Protein AF-A0A673FM19-F1 (afdb_monomer_lite)

Foldseek 3Di:
DQPAPDVLVVLLCVQQPPQDFDPVVCNVPCRVPPDDSVVSNVGGD

pLDDT: mean 75.63, std 10.39, range [46.47, 89.69]

Sequence (45 aa):
AHLCGSNLVDALYLVCGPRGFFYSRIVERCCHRPCTIYHLEDYCS

Radius of gyration: 9.29 Å; chains: 1; bounding box: 19×18×22 Å

Structure (mmCIF, N/CA/C/O backbone):
data_AF-A0A673FM19-F1
#
_entry.id   AF-A0A673FM19-F1
#
loop_
_atom_site.group_PDB
_atom_site.id
_atom_site.type_symbol
_atom_site.label_atom_id
_atom_site.label_alt_id
_atom_site.label_comp_id
_atom_site.label_asym_id
_atom_site.label_entity_id
_atom_site.label_seq_id
_atom_site.pdbx_PDB_ins_code
_atom_site.Cartn_x
_atom_site.Cartn_y
_atom_site.Cartn_z
_atom_site.occupancy
_atom_site.B_iso_or_equiv
_atom_site.auth_seq_id
_atom_site.auth_comp_id
_atom_site.auth_asym_id
_atom_site.auth_atom_id
_atom_site.pdbx_PDB_model_num
ATOM 1 N N . ALA A 1 1 ? 11.142 -7.354 -15.146 1.00 46.47 1 ALA A N 1
ATOM 2 C CA . ALA A 1 1 ? 11.103 -7.299 -13.673 1.00 46.47 1 ALA A CA 1
ATOM 3 C C . ALA A 1 1 ? 9.963 -8.190 -13.194 1.00 46.47 1 ALA A C 1
ATOM 5 O O . ALA A 1 1 ? 8.814 -7.898 -13.496 1.00 46.47 1 ALA A O 1
ATOM 6 N N . HIS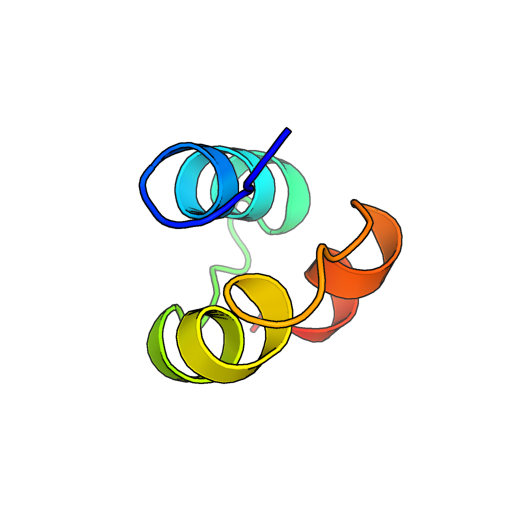 A 1 2 ? 10.281 -9.319 -12.560 1.00 49.16 2 HIS A N 1
ATOM 7 C CA . HIS A 1 2 ? 9.294 -10.219 -11.962 1.00 49.16 2 HIS A CA 1
ATOM 8 C C . HIS A 1 2 ? 9.048 -9.717 -10.532 1.00 49.16 2 HIS A C 1
ATOM 10 O O . HIS A 1 2 ? 9.916 -9.867 -9.677 1.00 49.16 2 HIS A O 1
ATOM 16 N N . LEU A 1 3 ? 7.916 -9.059 -10.275 1.00 54.34 3 LEU A N 1
ATOM 17 C CA . LEU A 1 3 ? 7.512 -8.667 -8.918 1.00 54.34 3 LEU A CA 1
ATOM 18 C C . LEU A 1 3 ? 6.887 -9.885 -8.229 1.00 54.34 3 LEU A C 1
ATOM 20 O O . LEU A 1 3 ? 5.685 -9.939 -7.998 1.00 54.34 3 LEU A O 1
ATOM 24 N N . CYS A 1 4 ? 7.701 -10.902 -7.963 1.00 56.34 4 CYS A N 1
ATOM 25 C CA . CYS A 1 4 ? 7.283 -12.036 -7.154 1.00 56.34 4 CYS A CA 1
ATOM 26 C C . CYS A 1 4 ? 8.168 -12.078 -5.906 1.00 56.34 4 CYS A C 1
ATOM 28 O O . CYS A 1 4 ? 9.379 -12.260 -6.012 1.00 56.34 4 CYS A O 1
ATOM 30 N N . GLY A 1 5 ? 7.568 -11.832 -4.737 1.00 64.81 5 GLY A N 1
ATOM 31 C CA . GLY A 1 5 ? 8.267 -11.792 -3.448 1.00 64.81 5 GLY A CA 1
ATOM 32 C C . GLY A 1 5 ? 8.373 -10.395 -2.824 1.00 64.81 5 GLY A C 1
ATOM 33 O O . GLY A 1 5 ? 7.430 -9.607 -2.885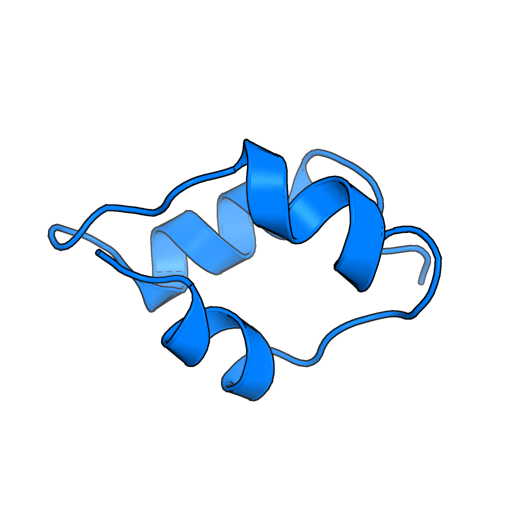 1.00 64.81 5 GLY A O 1
ATOM 34 N N . SER A 1 6 ? 9.520 -10.107 -2.199 1.00 60.50 6 SER A N 1
ATOM 35 C CA . SER A 1 6 ? 9.772 -8.966 -1.292 1.00 60.50 6 SER A CA 1
ATOM 36 C C . SER A 1 6 ? 9.380 -7.597 -1.852 1.00 60.50 6 SER A C 1
ATOM 38 O O . SER A 1 6 ? 8.745 -6.814 -1.153 1.00 60.50 6 SER A O 1
ATOM 40 N N . ASN A 1 7 ? 9.643 -7.340 -3.136 1.00 71.88 7 ASN A N 1
ATOM 41 C CA . ASN A 1 7 ? 9.353 -6.040 -3.750 1.00 71.88 7 ASN A CA 1
ATOM 42 C C . ASN A 1 7 ? 7.855 -5.692 -3.775 1.00 71.88 7 ASN A C 1
ATOM 44 O O . ASN A 1 7 ? 7.497 -4.520 -3.852 1.00 71.88 7 ASN A O 1
ATOM 48 N N . LEU A 1 8 ? 6.975 -6.697 -3.741 1.00 73.94 8 LEU A N 1
ATOM 49 C CA . LEU A 1 8 ? 5.530 -6.490 -3.676 1.00 73.94 8 LEU A CA 1
ATOM 50 C C . LEU A 1 8 ? 5.104 -6.052 -2.269 1.00 73.94 8 LEU A C 1
ATOM 52 O O . LEU A 1 8 ? 4.283 -5.153 -2.131 1.00 73.94 8 LEU A O 1
ATOM 56 N N . VAL A 1 9 ? 5.688 -6.672 -1.239 1.00 78.31 9 VAL A N 1
ATOM 57 C CA . VAL A 1 9 ? 5.429 -6.353 0.173 1.00 78.31 9 VAL A CA 1
ATOM 58 C C . VAL A 1 9 ? 5.897 -4.939 0.487 1.00 78.31 9 VAL A C 1
ATOM 60 O O . VAL A 1 9 ? 5.145 -4.177 1.085 1.00 78.31 9 VAL A O 1
ATOM 63 N N . ASP A 1 10 ? 7.090 -4.569 0.023 1.00 81.94 10 ASP A N 1
ATOM 64 C CA . ASP A 1 10 ? 7.636 -3.225 0.222 1.00 81.94 10 ASP A CA 1
ATOM 65 C C . ASP A 1 10 ? 6.772 -2.163 -0.467 1.00 81.94 10 ASP A C 1
ATOM 67 O O . ASP A 1 10 ? 6.464 -1.125 0.121 1.00 81.94 10 ASP A O 1
ATOM 71 N N . ALA A 1 11 ? 6.316 -2.441 -1.693 1.00 82.56 11 ALA A N 1
ATOM 72 C CA . ALA A 1 11 ? 5.416 -1.548 -2.415 1.00 82.56 11 ALA A CA 1
ATOM 73 C C . ALA A 1 11 ? 4.064 -1.393 -1.697 1.00 82.56 11 ALA A C 1
ATOM 75 O O . ALA A 1 11 ? 3.564 -0.279 -1.566 1.00 82.56 11 ALA A O 1
ATOM 76 N N . LEU A 1 12 ? 3.490 -2.482 -1.184 1.00 83.94 12 LEU A N 1
ATOM 77 C CA . LEU A 1 12 ? 2.240 -2.447 -0.419 1.00 83.94 12 LEU A CA 1
ATOM 78 C C . LEU A 1 12 ? 2.386 -1.719 0.912 1.00 83.94 12 LEU A C 1
ATOM 80 O O . LEU A 1 12 ? 1.495 -0.971 1.301 1.00 83.94 12 LEU A O 1
ATOM 84 N N . TYR A 1 13 ? 3.511 -1.904 1.596 1.00 85.94 13 TYR A N 1
ATOM 85 C CA . TYR A 1 13 ? 3.803 -1.182 2.825 1.00 85.94 13 TYR A CA 1
ATOM 86 C C . TYR A 1 13 ? 3.868 0.331 2.574 1.00 85.94 13 TYR A C 1
ATOM 88 O O . TYR A 1 13 ? 3.306 1.106 3.344 1.00 85.94 13 TYR A O 1
ATOM 96 N N . LEU A 1 14 ? 4.466 0.746 1.453 1.00 86.62 14 LEU A N 1
ATOM 97 C CA . LEU A 1 14 ? 4.500 2.143 1.011 1.00 86.62 14 LEU A CA 1
ATOM 98 C C . LEU A 1 14 ? 3.113 2.698 0.642 1.00 86.62 14 LEU A C 1
ATOM 100 O O . LEU A 1 14 ? 2.796 3.826 1.010 1.00 86.62 14 LEU A O 1
ATOM 104 N N . VAL A 1 15 ? 2.294 1.926 -0.075 1.00 87.31 15 VAL A N 1
ATOM 105 C CA . VAL A 1 15 ? 0.984 2.373 -0.593 1.00 87.31 15 VAL A CA 1
ATOM 106 C C . VAL A 1 15 ? -0.106 2.354 0.486 1.00 87.31 15 VAL A C 1
ATOM 108 O O . VAL A 1 15 ? -0.897 3.293 0.626 1.00 87.31 15 VAL A O 1
ATOM 111 N N . CYS A 1 16 ? -0.168 1.284 1.273 1.00 89.69 16 CYS A N 1
ATOM 112 C CA . CYS A 1 16 ? -1.215 1.099 2.269 1.00 89.69 16 CYS A CA 1
ATOM 113 C C . CYS A 1 16 ? -0.856 1.731 3.615 1.00 89.69 16 CYS A C 1
ATOM 115 O O . CYS A 1 16 ? -1.756 2.198 4.319 1.00 89.69 16 CYS A O 1
ATOM 117 N N . GLY A 1 17 ? 0.435 1.805 3.956 1.00 88.25 17 GLY A N 1
ATOM 118 C CA . GLY A 1 17 ? 0.927 2.429 5.182 1.00 88.25 17 GLY A CA 1
ATOM 119 C C . GLY A 1 17 ? 0.161 1.942 6.421 1.00 88.25 17 GLY A C 1
ATOM 120 O O . GLY A 1 17 ? 0.112 0.736 6.668 1.00 88.25 17 GLY A O 1
ATOM 121 N N . PRO A 1 18 ? -0.485 2.842 7.188 1.00 89.12 18 PRO A N 1
ATOM 122 C CA . PRO A 1 18 ? -1.198 2.476 8.412 1.00 89.12 18 PRO A CA 1
ATOM 123 C C . PRO A 1 18 ? -2.500 1.702 8.168 1.00 89.12 18 PRO A C 1
ATOM 125 O O . PRO A 1 18 ? -3.006 1.087 9.102 1.00 89.12 18 PRO A O 1
ATOM 128 N N . ARG A 1 19 ? -3.048 1.715 6.943 1.00 89.31 19 ARG A N 1
ATOM 129 C CA . ARG A 1 19 ? -4.258 0.947 6.601 1.00 89.31 19 ARG A CA 1
ATOM 130 C C . ARG A 1 19 ? -4.007 -0.555 6.657 1.00 89.31 19 ARG A C 1
ATOM 132 O O . ARG A 1 19 ? -4.936 -1.312 6.908 1.00 89.31 19 ARG A O 1
ATOM 139 N N . GLY A 1 20 ? -2.759 -0.986 6.461 1.00 85.94 20 GLY A N 1
ATOM 140 C CA . GLY A 1 20 ? -2.418 -2.399 6.319 1.00 85.94 20 GLY A CA 1
ATOM 141 C C . GLY A 1 20 ? -2.888 -2.983 4.982 1.00 85.94 20 GLY A C 1
ATOM 142 O O . GLY A 1 20 ? -3.506 -2.301 4.165 1.00 85.94 20 GLY A O 1
ATOM 143 N N . PHE A 1 21 ? -2.541 -4.244 4.733 1.00 86.75 21 PHE A N 1
ATOM 144 C CA . PHE A 1 21 ? -2.905 -4.965 3.513 1.00 86.75 21 PHE A CA 1
ATOM 145 C C . PHE A 1 21 ? -2.909 -6.476 3.752 1.00 86.75 21 PHE A C 1
ATOM 147 O O . PHE A 1 21 ? -2.220 -6.989 4.638 1.00 86.75 21 PHE A O 1
ATOM 154 N N . PHE A 1 22 ? -3.635 -7.213 2.908 1.00 80.56 22 PHE A N 1
ATOM 155 C CA . PHE A 1 22 ? -3.695 -8.675 2.972 1.00 80.56 22 PHE A CA 1
ATOM 156 C C . PHE A 1 22 ? -2.809 -9.326 1.910 1.00 80.56 22 PHE A C 1
ATOM 158 O O . PHE A 1 22 ? -3.221 -9.526 0.770 1.00 80.56 22 PHE A O 1
ATOM 165 N N . TYR A 1 23 ? -1.603 -9.730 2.310 1.00 74.25 23 TYR A N 1
ATOM 166 C CA . TYR A 1 23 ? -0.594 -10.317 1.419 1.00 74.25 23 TYR A CA 1
ATOM 167 C C . TYR A 1 23 ? -1.082 -11.545 0.620 1.00 74.25 23 TYR A C 1
ATOM 169 O O . TYR A 1 23 ? -0.740 -11.702 -0.552 1.00 74.25 23 TYR A O 1
ATOM 177 N N . SER A 1 24 ? -1.926 -12.394 1.214 1.00 73.31 24 SER A N 1
ATOM 178 C CA . SER A 1 24 ? -2.354 -13.669 0.616 1.00 73.31 24 SER A CA 1
ATOM 179 C C . SER A 1 24 ? -3.128 -13.530 -0.700 1.00 73.31 24 SER A C 1
ATOM 181 O O . SER A 1 24 ? -2.987 -14.382 -1.571 1.00 73.31 24 SER A O 1
ATOM 183 N N . ARG A 1 25 ? -3.903 -12.454 -0.893 1.00 68.00 25 ARG A N 1
ATOM 184 C CA . ARG A 1 25 ? -4.698 -12.236 -2.123 1.00 68.00 25 ARG A CA 1
ATOM 185 C C . ARG A 1 25 ? -3.884 -11.669 -3.289 1.00 68.00 25 ARG A C 1
ATOM 187 O O . ARG A 1 25 ? -4.340 -11.689 -4.429 1.00 68.00 25 ARG A O 1
ATOM 194 N N . ILE A 1 26 ? -2.689 -11.160 -3.003 1.00 74.12 26 ILE A N 1
ATOM 195 C CA . ILE A 1 26 ? -1.900 -10.347 -3.933 1.00 74.12 26 ILE A CA 1
ATOM 196 C C . ILE A 1 26 ? -0.840 -11.209 -4.616 1.00 74.12 26 ILE A C 1
ATOM 198 O O . ILE A 1 26 ? -0.590 -11.044 -5.807 1.00 74.12 26 ILE A O 1
ATOM 202 N N . VAL A 1 27 ? -0.263 -12.179 -3.897 1.00 69.12 27 VAL A N 1
ATOM 203 C CA . VAL A 1 27 ? 0.767 -13.086 -4.433 1.00 69.12 27 VAL A CA 1
ATOM 204 C C . VAL A 1 27 ? 0.257 -13.863 -5.647 1.00 69.12 27 VAL A C 1
ATOM 206 O O . VAL A 1 27 ? 0.935 -13.889 -6.671 1.00 69.12 27 VAL A O 1
ATOM 209 N N . GLU A 1 28 ? -0.952 -14.425 -5.584 1.00 68.44 28 GLU A N 1
ATOM 210 C CA . GLU A 1 28 ? -1.537 -15.163 -6.716 1.00 68.44 28 GLU A CA 1
ATOM 211 C C . GLU A 1 28 ? -1.767 -14.279 -7.948 1.00 68.44 28 GLU A C 1
ATOM 213 O O . GLU A 1 28 ? -1.573 -14.720 -9.082 1.00 68.44 28 GLU A O 1
ATOM 218 N N . ARG A 1 29 ? -2.165 -13.017 -7.747 1.00 66.62 29 ARG A N 1
ATOM 219 C CA . ARG A 1 29 ? -2.510 -12.110 -8.848 1.00 66.62 29 ARG A CA 1
ATOM 220 C C . ARG A 1 29 ? -1.270 -11.462 -9.461 1.00 66.62 29 ARG A C 1
ATOM 222 O O . ARG A 1 29 ? -1.144 -11.423 -10.684 1.00 66.62 29 ARG A O 1
ATOM 229 N N . CYS A 1 30 ? -0.367 -10.977 -8.611 1.00 74.44 30 CYS A N 1
ATOM 230 C CA . CYS A 1 30 ? 0.743 -10.115 -9.001 1.00 74.44 30 CYS A CA 1
ATOM 231 C C . CYS A 1 30 ? 2.043 -10.871 -9.327 1.00 74.44 30 CYS A C 1
ATOM 233 O O . CYS A 1 30 ? 2.911 -10.317 -10.002 1.00 74.44 30 CYS A O 1
ATOM 235 N N . CYS A 1 31 ? 2.172 -12.143 -8.919 1.00 74.00 31 CYS A N 1
ATOM 236 C CA . CYS A 1 31 ? 3.321 -12.980 -9.287 1.00 74.00 31 CYS A CA 1
ATOM 237 C C . CY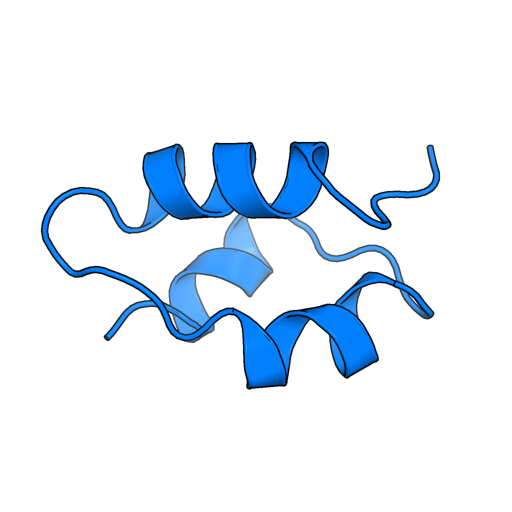S A 1 31 ? 3.223 -13.529 -10.723 1.00 74.00 31 CYS A C 1
ATOM 239 O O . CYS A 1 31 ? 4.233 -13.614 -11.420 1.00 74.00 31 CYS A O 1
ATOM 241 N N . HIS A 1 32 ? 2.018 -13.895 -11.184 1.00 71.75 32 HIS A N 1
ATOM 242 C CA . HIS A 1 32 ? 1.786 -14.392 -12.551 1.00 71.75 32 HIS A CA 1
ATOM 243 C C . HIS A 1 32 ? 1.489 -13.282 -13.565 1.00 71.75 32 HIS A C 1
ATOM 245 O O . HIS A 1 32 ? 1.709 -13.464 -14.763 1.00 71.75 32 HIS A O 1
ATOM 251 N N . ARG A 1 33 ? 1.017 -12.119 -13.105 1.00 69.19 33 ARG A N 1
ATOM 252 C CA . ARG A 1 33 ? 0.871 -10.908 -13.917 1.00 69.19 33 ARG A CA 1
ATOM 253 C C . ARG A 1 33 ? 1.401 -9.716 -13.129 1.00 69.19 33 ARG A C 1
ATOM 255 O O . ARG A 1 33 ? 0.816 -9.410 -12.101 1.00 69.19 33 ARG A O 1
ATOM 262 N N . PRO A 1 34 ? 2.457 -9.022 -13.581 1.00 71.88 34 PRO A N 1
ATOM 263 C CA . PRO A 1 34 ? 2.999 -7.896 -12.831 1.00 71.88 34 PRO A CA 1
ATOM 264 C C . PRO A 1 34 ? 1.921 -6.825 -12.628 1.00 71.88 34 PRO A C 1
ATOM 266 O O . PRO A 1 34 ? 1.322 -6.340 -13.588 1.00 71.88 34 PRO A O 1
ATOM 269 N N . CYS A 1 35 ? 1.671 -6.473 -11.371 1.00 75.06 35 CYS A N 1
ATOM 270 C CA . CYS A 1 35 ? 0.760 -5.396 -11.002 1.00 75.06 35 CYS A CA 1
ATOM 271 C C . CYS A 1 35 ? 1.489 -4.050 -11.005 1.00 75.06 35 CYS A C 1
ATOM 273 O O . CYS A 1 35 ? 2.683 -3.975 -10.713 1.00 75.06 35 CYS A O 1
ATOM 275 N N . THR A 1 36 ? 0.764 -2.980 -11.321 1.00 75.00 36 THR A N 1
ATOM 276 C CA . THR A 1 36 ? 1.240 -1.602 -11.153 1.00 75.00 36 THR A CA 1
ATOM 277 C C . THR A 1 36 ? 0.984 -1.128 -9.722 1.00 75.00 36 THR A C 1
ATOM 279 O O . THR A 1 36 ? 0.166 -1.713 -9.017 1.00 75.00 36 THR A O 1
ATOM 282 N N . ILE A 1 37 ? 1.640 -0.041 -9.301 1.00 75.06 37 ILE A N 1
ATOM 283 C CA . ILE A 1 37 ? 1.394 0.582 -7.986 1.00 75.06 37 ILE A CA 1
ATOM 284 C C . ILE A 1 37 ? -0.085 0.936 -7.790 1.00 75.06 37 ILE A C 1
ATOM 286 O O . ILE A 1 37 ? -0.621 0.711 -6.714 1.00 75.06 37 ILE A O 1
ATOM 290 N N . TYR A 1 38 ? -0.764 1.397 -8.841 1.00 78.38 38 TYR A N 1
ATOM 291 C CA . TYR A 1 38 ? -2.191 1.725 -8.782 1.00 78.38 38 TYR A CA 1
ATOM 292 C C . TYR A 1 38 ? -3.066 0.508 -8.471 1.00 78.38 38 TYR A C 1
ATOM 294 O O . TYR A 1 38 ? -4.014 0.608 -7.708 1.00 78.38 38 TYR A O 1
ATOM 302 N N . HIS A 1 39 ? -2.717 -0.668 -9.001 1.00 77.88 39 HIS A N 1
ATOM 303 C CA . HIS A 1 39 ? -3.420 -1.903 -8.656 1.00 77.88 39 HIS A CA 1
ATOM 304 C C . HIS A 1 39 ? -3.215 -2.321 -7.195 1.00 77.88 39 HIS A C 1
ATOM 306 O O . HIS A 1 39 ? -3.997 -3.125 -6.709 1.00 77.88 39 HIS A O 1
ATOM 312 N N . LEU A 1 40 ? -2.173 -1.840 -6.505 1.00 79.44 40 LEU A N 1
ATOM 313 C CA . LEU A 1 40 ? -1.911 -2.201 -5.108 1.00 79.44 40 LEU A CA 1
ATOM 314 C C . LEU A 1 40 ? -2.845 -1.479 -4.130 1.00 79.44 40 LEU A C 1
ATOM 316 O O . LEU A 1 40 ? -3.099 -2.019 -3.056 1.00 79.44 40 LEU A O 1
ATOM 320 N N . GLU A 1 41 ? -3.382 -0.312 -4.500 1.00 82.31 41 GLU A N 1
ATOM 321 C CA . GLU A 1 41 ? -4.322 0.446 -3.659 1.00 82.31 41 GLU A CA 1
ATOM 322 C C . GLU A 1 41 ? -5.609 -0.338 -3.368 1.00 82.31 41 GLU A C 1
ATOM 324 O O . GLU A 1 41 ? -6.108 -0.294 -2.245 1.00 82.31 41 GLU A O 1
ATOM 329 N N . ASP A 1 42 ? -6.080 -1.138 -4.329 1.00 82.00 42 ASP A N 1
ATOM 330 C CA . ASP A 1 42 ? -7.266 -1.998 -4.188 1.00 82.00 42 ASP A CA 1
ATOM 331 C C . ASP A 1 42 ? -7.086 -3.135 -3.165 1.00 82.00 42 ASP A C 1
ATOM 333 O O . ASP A 1 42 ? -8.050 -3.812 -2.804 1.00 82.00 42 ASP A O 1
ATOM 337 N N . TYR A 1 43 ? -5.856 -3.381 -2.706 1.00 80.88 43 TYR A N 1
ATOM 338 C CA . TYR A 1 43 ? -5.547 -4.429 -1.732 1.00 80.88 43 TYR A CA 1
ATOM 339 C C . TYR A 1 43 ? -5.248 -3.897 -0.326 1.00 80.88 43 TYR A C 1
ATOM 341 O O . TYR A 1 43 ? -4.919 -4.692 0.565 1.00 80.88 43 TYR A O 1
ATOM 349 N N . CYS A 1 44 ? -5.355 -2.583 -0.116 1.00 86.25 44 CYS A N 1
ATOM 350 C CA . CYS A 1 44 ? -5.308 -2.003 1.220 1.00 86.25 44 CYS A CA 1
ATOM 351 C C . CYS A 1 44 ? -6.584 -2.355 2.005 1.00 86.25 44 CYS A C 1
ATOM 353 O O . CYS A 1 44 ? -7.661 -2.474 1.417 1.00 86.25 44 CYS A O 1
ATOM 355 N N . SER A 1 45 ? -6.451 -2.555 3.321 1.00 82.12 45 SER A N 1
ATOM 356 C CA . SER A 1 45 ? -7.584 -2.831 4.224 1.00 82.12 45 SER A CA 1
ATOM 357 C C . SER A 1 45 ? -8.452 -1.616 4.533 1.00 82.12 45 SER A C 1
ATOM 359 O O . SER A 1 45 ? -7.944 -0.471 4.467 1.00 82.12 45 SER A O 1
#

InterPro domains:
  IPR004825 Insulin [PTHR11454] (2-24)
  IPR004825 Insulin [cd04367] (2-44)
  IPR016179 Insulin-like [PF00049] (2-24)
  IPR016179 Insulin-like [PF00049] (26-44)
  IPR016179 Insulin-like [SM00078] (1-44)
  IPR022352 Insulin/IGF/relaxin [PR00276] (2-18)
  IPR022352 Insulin/IGF/relaxin [PR00276] (25-44)
  IPR022353 Insulin, conserved site [PS00262] (30-44)
  IPR036438 Insulin-like superfamily [SSF56994] (2-44)

Secondary structure (DSSP, 8-state):
----SHHHHHHHHHHHGGG-B-THHHHHHHHHSPPPHHHHHTTB-

Organism: NCBI:txid307959

=== Feature glossary ===
Each block in this record encodes a different view of the same protein. In brief:

Predicted aligned error. PAE(i, j) answers: if I align the predicted and true structures on residue i, how far off (in Å) do I expect residue j to be? A block-diagonal PAE matrix with low values on the blocks and high values off-diagonal is the signature of a multi-domain protein with confidently predicted domains but uncertain inter-domain orientation.

Contact-map, Ram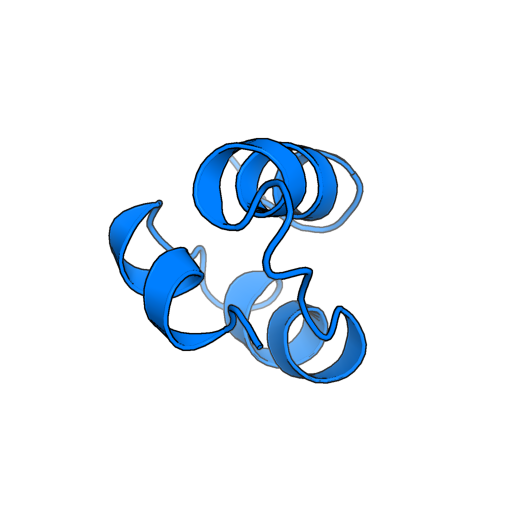achandran, and PAE plots. Plot images: a contact map (which residues are close in 3D, as an N×N binary image), a Ramachandran scatter (backbone torsion angles, revealing secondary-structure composition at a glance), and — for AlphaFold structures — a PAE heatmap (pairwise prediction confidence).

Backbone torsions (φ/ψ). φ (phi) and ψ (psi) are the two rotatable backbone dihedrals per residue: φ is the C(i-1)–N–Cα–C torsion, ψ is the N–Cα–C–N(i+1) torsion, both in degrees on (−180°, 180°]. α-helical residues cluster near (−60°, −45°); β-strand residues near (−120°, +130°). A Ramachandran plot is simply a scatter of (φ, ψ) for every residue.

Foldseek 3Di. A 3Di character summarizes, for each residue, the relative orientation of the Cα frame of its nearest spatial neighbor. Because it encodes fold topology rather than chemistry, 3Di alignments detect remote structural similarity that sequence alignment misses.

Radius of gyration, Cα contacts, bounding box. Three whole-structure scalars: the radius of gyration (RMS distance of Cα from centroid, in Å), the count of Cα–Cα contacts (pairs closer than 8 Å and separated by more than four residues in s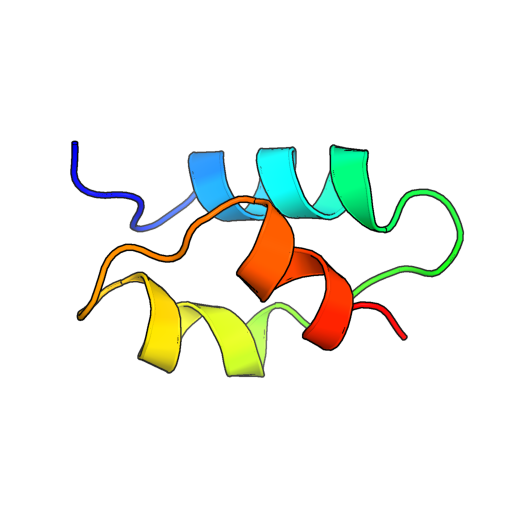equence — i.e. tertiary, not local, contacts), and the bounding-box dimensions. Together they distinguish compact globular folds from extended fibres or disordered chains.

Sequence. Sequence gives the chain of amino acids in standard one-letter code (A=alanine, C=cysteine, …, Y=tyrosine), read N→C. It is the only feature that is directly encoded by the gene; all structural features are derived from the folded form of this sequence.

mmCIF coordinates. Atomic coordinates in PDBx/mmCIF format — the same representation the Protein Data Bank distribut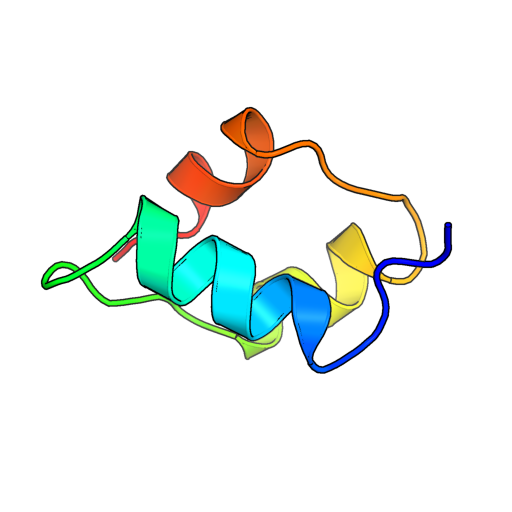es. Each line of the _atom_site loop places one backbone atom in Cartesian space (units: ångströms, origin: arbitrary).

Secondary structure (3-state, P-SEA). Three-state secondary structure (P-SEA) collapses the eight DSSP classes into helix (a), strand (b), and coil (c). P-SEA assigns these from Cα geometry alone — distances and angles — without requiring backbone oxygens, so it works on any Cα trace.

InterPro / GO / CATH / organism. Functional annotations link the protein to curated databases. InterPro entries identify conserved domains and families by matching the sequence against member-database signatures (Pfam, PROSITE, CDD, …). Gene Ontology (GO) terms describe molecular function, biological process, and cellular component in a controlled vocabulary. CATH places the structure in a hierarchical fold classification (Class/Architecture/Topology/Homologous-superfamily). The organism is the source species.

B-factor. B-factor (Debye–Waller factor) reflects atomic displacement in the crystal lattice. It is an experimental observable (units Å²), not a prediction; low values mean the atom is pinned down, high values mean it moves or is heterogeneous across the crystal.

Rendered structure images. Structure images are PyMOL renders from six orthogonal camera directions. Cartoon representation draws helices as coils and strands as arrows; sticks shows the backbone as bonds; surface shows the solvent-excluded envelope. Rainbow coloring maps sequence position to hue (blue→red, N→C); chain coloring assigns a distinct color per polypeptide.

Solvent-accessible surface area. Solvent-accessible surface area (SASA) is the area in Å² traced out by the centre of a 1.4 Å probe sphere (a water molecule) rolled over the protein's van der Waals surface (Shrake–Rupley / Lee–Richards construction). Buried residues have near-zero SASA; fully exposed residues can exceed 200 Å². The total SASA scales roughly with the number of surface residues.

Secondary structure (8-state, DSSP). The SS8 string is DSSP's per-residue secondary-structure call. α-helix (H) means an i→i+4 H-bond ladder; β-strand (E) means the residue participates in a β-sheet; 3₁₀ (G) and π (I) are tighter and wider helices; T/S are turns/bends; '-' is loop.

pLDDT. For AlphaFold models, the B-factor field carries pLDDT — the model's own estimate of local accuracy on a 0–100 scale. Regions with pLDDT<50 should be treated as essentially unmodeled; they often correspond to intrinsically disordered segments.

Nearest PDB structures. Nearest PDB neighbors are the top structural matches found by Foldseek when searching this structure against the entire Protein Data Bank. Each hit reports a TM-score (0 to 1; >0.5 almost always implies the same fold) and an E-value. These are *structural* homologs — they may share no detectable sequence similarity.